Protein AF-A0A2Z5ZH27-F1 (afdb_monomer_lite)

Foldseek 3Di:
DVVVVVVVVVCVVVPNDLVVLLVVFAQDQDPDWAADPPDPLERTGSDPRNVVSSVCCCVPVVDRDDYHDPDDCPDPDPPPPPDPDPDDPDDDPDDDPDDDDDDDD

Organism: NCBI:txid146474

Structure (mmCIF, N/CA/C/O backbone):
data_AF-A0A2Z5ZH27-F1
#
_entry.id   AF-A0A2Z5ZH27-F1
#
loop_
_atom_site.group_PDB
_atom_site.id
_atom_site.type_symbol
_atom_site.label_atom_id
_atom_site.label_alt_id
_atom_site.label_comp_id
_atom_site.label_asym_id
_atom_site.label_entity_id
_atom_site.label_seq_id
_atom_site.pdbx_PDB_ins_code
_atom_site.Cartn_x
_atom_site.Cartn_y
_atom_site.Cartn_z
_atom_site.occupancy
_atom_site.B_iso_or_equiv
_atom_site.auth_seq_id
_atom_site.auth_comp_id
_atom_site.auth_asym_id
_atom_site.auth_atom_id
_atom_site.pdbx_PDB_model_num
ATOM 1 N N . MET A 1 1 ? 10.987 10.176 0.491 1.00 82.12 1 MET A N 1
ATOM 2 C CA . MET A 1 1 ? 10.112 9.014 0.806 1.00 82.12 1 MET A CA 1
ATOM 3 C C . MET A 1 1 ? 9.665 9.047 2.274 1.00 82.12 1 MET A C 1
ATOM 5 O O . MET A 1 1 ? 8.649 8.458 2.621 1.00 82.12 1 MET A O 1
ATOM 9 N N . GLU A 1 2 ? 10.383 9.787 3.121 1.00 90.00 2 GLU A N 1
ATOM 10 C CA . GLU A 1 2 ? 10.185 9.899 4.568 1.00 90.00 2 GLU A CA 1
ATOM 11 C C . GLU A 1 2 ? 8.786 10.388 4.965 1.00 90.00 2 GLU A C 1
ATOM 13 O O . GLU A 1 2 ? 8.152 9.778 5.819 1.00 90.00 2 GLU A O 1
ATOM 18 N N . SER A 1 3 ? 8.258 11.416 4.294 1.00 93.19 3 SER A N 1
ATOM 19 C CA . SER A 1 3 ? 6.927 11.968 4.594 1.00 93.19 3 SER A CA 1
ATOM 20 C C . SER A 1 3 ? 5.789 10.967 4.381 1.00 93.19 3 SER A C 1
ATOM 22 O O . SER A 1 3 ? 4.792 10.997 5.098 1.00 93.19 3 SER A O 1
ATOM 24 N N . PHE A 1 4 ? 5.932 10.053 3.417 1.00 92.50 4 PHE A N 1
ATOM 25 C CA . PHE A 1 4 ? 4.952 8.993 3.199 1.00 92.50 4 PHE A CA 1
ATOM 26 C C . PHE A 1 4 ? 4.992 7.967 4.335 1.00 92.50 4 PHE A C 1
ATOM 28 O O . PHE A 1 4 ? 3.949 7.596 4.868 1.00 92.50 4 PHE A O 1
ATOM 35 N N . GLY A 1 5 ? 6.195 7.554 4.746 1.00 93.19 5 GLY A N 1
ATOM 36 C CA . GLY A 1 5 ? 6.368 6.665 5.895 1.00 93.19 5 GLY A CA 1
ATOM 37 C C . GLY A 1 5 ? 5.783 7.261 7.178 1.00 93.19 5 GLY A C 1
ATOM 38 O O . GLY A 1 5 ? 5.118 6.554 7.936 1.00 93.19 5 GLY A O 1
ATOM 39 N N . GLU A 1 6 ? 5.953 8.568 7.389 1.00 96.50 6 GLU A N 1
ATOM 40 C CA . GLU A 1 6 ? 5.347 9.286 8.513 1.00 96.50 6 GLU A CA 1
ATOM 41 C C . GLU A 1 6 ? 3.812 9.294 8.431 1.00 96.50 6 GLU A C 1
ATOM 43 O O . GLU A 1 6 ? 3.148 8.949 9.407 1.00 96.50 6 GLU A O 1
ATOM 48 N N . ALA A 1 7 ? 3.232 9.580 7.260 1.00 95.50 7 ALA A N 1
ATOM 49 C CA . ALA A 1 7 ? 1.780 9.561 7.064 1.00 95.50 7 ALA A CA 1
ATOM 50 C C . ALA A 1 7 ? 1.160 8.173 7.314 1.00 95.50 7 ALA A C 1
ATOM 52 O O . ALA A 1 7 ? 0.124 8.073 7.975 1.00 95.50 7 ALA A O 1
ATOM 53 N N . VAL A 1 8 ? 1.802 7.100 6.834 1.00 95.06 8 VAL A N 1
ATOM 54 C CA . VAL A 1 8 ? 1.372 5.714 7.104 1.00 95.06 8 VAL A CA 1
ATOM 55 C C . VAL A 1 8 ? 1.499 5.394 8.591 1.00 95.06 8 VAL A C 1
ATOM 57 O O . VAL A 1 8 ? 0.577 4.830 9.177 1.00 95.06 8 VAL A O 1
ATOM 60 N N . SER A 1 9 ? 2.603 5.801 9.223 1.00 95.81 9 SER A N 1
ATOM 61 C CA . SER A 1 9 ? 2.828 5.586 10.657 1.00 95.81 9 SER A CA 1
ATOM 62 C C . SER A 1 9 ? 1.745 6.252 11.501 1.00 95.81 9 SER A C 1
ATOM 64 O O . SER A 1 9 ? 1.201 5.617 12.403 1.00 95.81 9 SER A O 1
ATOM 66 N N . ILE A 1 10 ? 1.396 7.502 11.184 1.00 97.69 10 ILE A N 1
ATOM 67 C CA . ILE A 1 10 ? 0.291 8.217 11.826 1.00 97.69 10 ILE A CA 1
ATOM 68 C C . ILE A 1 10 ? -1.017 7.459 11.578 1.00 97.69 10 ILE A C 1
ATOM 70 O O . ILE A 1 10 ? -1.699 7.102 12.532 1.00 97.69 10 ILE A O 1
ATOM 74 N N . GLY A 1 11 ? -1.361 7.142 10.329 1.00 96.44 11 GLY A N 1
ATOM 75 C CA . GLY A 1 11 ? -2.619 6.463 10.016 1.00 96.44 11 GLY A CA 1
ATOM 76 C C . GLY A 1 11 ? -2.825 5.160 10.792 1.00 96.44 11 GLY A C 1
ATOM 77 O O . GLY A 1 11 ? -3.871 4.975 11.416 1.00 96.44 11 GLY A O 1
ATOM 78 N N . LEU A 1 12 ? -1.804 4.301 10.838 1.00 96.25 12 LEU A N 1
ATOM 79 C CA . LEU A 1 12 ? -1.857 3.045 11.591 1.00 96.25 12 LEU A CA 1
ATOM 80 C C . LEU A 1 12 ? -2.001 3.279 13.105 1.00 96.25 12 LEU A C 1
ATOM 82 O O . LEU A 1 12 ? -2.774 2.580 13.758 1.00 96.25 12 LEU A O 1
ATOM 86 N N . GLN A 1 13 ? -1.320 4.284 13.670 1.00 97.06 13 GLN A N 1
ATOM 87 C CA . GLN A 1 13 ? -1.437 4.633 15.095 1.00 97.06 13 GLN A CA 1
ATOM 88 C C . GLN A 1 13 ? -2.838 5.133 15.478 1.00 97.06 13 GLN A C 1
ATOM 90 O O . GLN A 1 13 ? -3.276 4.908 16.605 1.00 97.06 13 GLN A O 1
ATOM 95 N N . TYR A 1 14 ? -3.551 5.780 14.551 1.00 96.94 14 TYR A N 1
ATOM 96 C CA . TYR A 1 14 ? -4.913 6.290 14.763 1.00 96.94 14 TYR A CA 1
ATOM 97 C C . TYR A 1 14 ? -6.018 5.320 14.305 1.00 96.94 14 TYR A C 1
ATOM 99 O O . TYR A 1 14 ? -7.194 5.687 14.293 1.00 96.94 14 TYR A O 1
ATOM 107 N N . GLY A 1 15 ? -5.668 4.071 13.981 1.00 94.75 15 GLY A N 1
ATOM 108 C CA . GLY A 1 15 ? -6.630 2.995 13.733 1.00 94.75 15 GLY A CA 1
ATOM 109 C C . GLY A 1 15 ? -7.050 2.810 12.276 1.00 94.75 15 GLY A C 1
ATOM 110 O O . GLY A 1 15 ? -8.022 2.101 12.019 1.00 94.75 15 GLY A O 1
ATOM 111 N N . ALA A 1 16 ? -6.343 3.410 11.315 1.00 97.31 16 ALA A N 1
ATOM 112 C CA . ALA A 1 16 ? -6.556 3.077 9.913 1.00 97.31 16 ALA A CA 1
ATOM 113 C C . ALA A 1 16 ? -6.125 1.615 9.649 1.00 97.31 16 ALA A C 1
ATOM 115 O O . ALA A 1 16 ? -5.043 1.205 10.081 1.00 97.31 16 ALA A O 1
ATOM 116 N N . PRO A 1 17 ? -6.951 0.806 8.965 1.00 96.94 17 PRO A N 1
ATOM 117 C CA . PRO A 1 17 ? -6.669 -0.610 8.761 1.00 96.94 17 PRO A CA 1
ATOM 118 C C . PRO A 1 17 ? -5.534 -0.820 7.752 1.00 96.94 17 PRO A C 1
ATOM 120 O O . PRO A 1 17 ? -5.559 -0.274 6.650 1.00 96.94 17 PRO A O 1
ATOM 123 N N . LEU A 1 18 ? -4.562 -1.671 8.101 1.00 96.81 18 LEU A N 1
ATOM 124 C CA . LEU A 1 18 ? -3.437 -2.011 7.220 1.00 96.81 18 LEU A CA 1
ATOM 125 C C . LEU A 1 18 ? -3.896 -2.619 5.885 1.00 96.81 18 LEU A C 1
ATOM 127 O O . LEU A 1 18 ? -3.304 -2.325 4.852 1.00 96.81 18 LEU A O 1
ATOM 131 N N . GLU A 1 19 ? -4.955 -3.432 5.890 1.00 96.94 19 GLU A N 1
ATOM 132 C CA . GLU A 1 19 ? -5.486 -4.056 4.671 1.00 96.94 19 GLU A CA 1
ATOM 133 C C . GLU A 1 19 ? -5.894 -3.020 3.613 1.00 96.94 19 GLU A C 1
ATOM 135 O O . GLU A 1 19 ? -5.640 -3.227 2.428 1.00 96.94 19 GLU A O 1
ATOM 140 N N . GLU A 1 20 ? -6.429 -1.871 4.033 1.00 96.94 20 GLU A N 1
ATOM 141 C CA . GLU A 1 20 ? -6.820 -0.799 3.114 1.00 96.94 20 GLU A CA 1
ATOM 142 C C . GLU A 1 20 ? -5.597 -0.123 2.484 1.00 96.94 20 GLU A C 1
ATOM 144 O O . GLU A 1 20 ? -5.594 0.174 1.288 1.00 96.94 20 GLU A O 1
ATOM 149 N N . TYR A 1 21 ? -4.522 0.060 3.260 1.00 96.44 21 TYR A N 1
ATOM 150 C CA . TYR A 1 21 ? -3.248 0.543 2.728 1.00 96.44 21 TYR A CA 1
ATOM 151 C C . TYR A 1 21 ? -2.666 -0.434 1.707 1.00 96.44 21 TYR A C 1
ATOM 153 O O . TYR A 1 21 ? -2.286 -0.023 0.614 1.00 96.44 21 TYR A O 1
ATOM 161 N N . VAL A 1 22 ? -2.623 -1.728 2.035 1.00 96.56 22 VAL A N 1
ATOM 162 C CA . VAL A 1 22 ? -2.122 -2.755 1.112 1.00 96.56 22 VAL A CA 1
ATOM 163 C C . VAL A 1 22 ? -2.945 -2.752 -0.174 1.00 96.56 22 VAL A C 1
ATOM 165 O O . VAL A 1 22 ? -2.373 -2.701 -1.256 1.00 96.56 22 VAL A O 1
ATOM 168 N N . ASN A 1 23 ? -4.274 -2.737 -0.069 1.00 95.38 23 ASN A N 1
ATOM 169 C CA . ASN A 1 23 ? -5.165 -2.723 -1.226 1.00 95.38 23 ASN A CA 1
ATOM 170 C C . ASN A 1 23 ? -5.003 -1.460 -2.091 1.00 95.38 23 ASN A C 1
ATOM 172 O O . ASN A 1 23 ? -5.101 -1.531 -3.312 1.00 95.38 23 ASN A O 1
ATOM 176 N N . SER A 1 24 ? -4.733 -0.313 -1.467 1.00 94.56 24 SER A N 1
ATOM 177 C CA . SER A 1 24 ? -4.609 0.970 -2.168 1.00 94.56 24 SER A CA 1
ATOM 178 C C . SER A 1 24 ? -3.237 1.195 -2.806 1.00 94.56 24 SER A C 1
ATOM 180 O O . SER A 1 24 ? -3.144 1.873 -3.828 1.00 94.56 24 SER A O 1
ATOM 182 N N . PHE A 1 25 ? -2.166 0.687 -2.188 1.00 93.75 25 PHE A N 1
ATOM 183 C CA . PHE A 1 25 ? -0.793 1.073 -2.530 1.00 93.75 25 PHE A CA 1
ATOM 184 C C . PHE A 1 25 ? 0.083 -0.071 -3.051 1.00 93.75 25 PHE A C 1
ATOM 186 O O . PHE A 1 25 ? 1.126 0.211 -3.653 1.00 93.75 25 PHE A O 1
ATOM 193 N N . ALA A 1 26 ? -0.310 -1.337 -2.872 1.00 92.94 26 ALA A N 1
ATOM 194 C CA . ALA A 1 26 ? 0.360 -2.438 -3.559 1.00 92.94 26 ALA A CA 1
ATOM 195 C C . ALA A 1 26 ? 0.249 -2.252 -5.081 1.00 92.94 26 ALA A C 1
ATOM 197 O O . ALA A 1 26 ? -0.750 -1.748 -5.595 1.00 92.94 26 ALA A O 1
ATOM 198 N N . TYR A 1 27 ? 1.300 -2.637 -5.799 1.00 92.25 27 TYR A N 1
ATOM 199 C CA . TYR A 1 27 ? 1.456 -2.494 -7.250 1.00 92.25 27 TYR A CA 1
ATOM 200 C C . TYR A 1 27 ? 1.433 -1.050 -7.767 1.00 92.25 27 TYR A C 1
ATOM 202 O O . TYR A 1 27 ? 1.336 -0.807 -8.973 1.00 92.25 27 TYR A O 1
ATOM 210 N N . SER A 1 28 ? 1.548 -0.064 -6.873 1.00 90.81 28 SER A N 1
ATOM 211 C CA . SER A 1 28 ? 1.710 1.325 -7.284 1.00 90.81 28 SER A CA 1
ATOM 212 C C . SER A 1 28 ? 3.054 1.521 -7.996 1.00 90.81 28 SER A C 1
ATOM 214 O O . SER A 1 28 ? 4.105 1.018 -7.582 1.00 90.81 28 SER A O 1
ATOM 216 N N . CYS A 1 29 ? 3.024 2.251 -9.108 1.00 86.50 29 CYS A N 1
ATOM 217 C CA . CYS A 1 29 ? 4.209 2.585 -9.895 1.00 86.50 29 CYS A CA 1
ATOM 218 C C . CYS A 1 29 ? 4.693 3.975 -9.478 1.00 86.50 29 CYS A C 1
ATOM 220 O O . CYS A 1 29 ? 4.278 4.986 -10.042 1.00 86.50 29 CYS A O 1
ATOM 222 N N . PHE A 1 30 ? 5.511 4.028 -8.427 1.00 79.38 30 PHE A N 1
ATOM 223 C CA . PHE A 1 30 ? 6.038 5.273 -7.872 1.00 79.38 30 PHE A CA 1
ATOM 224 C C . PHE A 1 30 ? 7.573 5.245 -7.818 1.00 79.38 30 PHE A C 1
ATOM 226 O O . PHE A 1 30 ? 8.165 4.669 -6.908 1.00 79.38 30 PHE A O 1
ATOM 233 N N . GLY A 1 31 ? 8.233 5.893 -8.778 1.00 76.75 31 GLY A N 1
ATOM 234 C CA . GLY A 1 31 ? 9.697 5.912 -8.866 1.00 76.75 31 GLY A CA 1
ATOM 235 C C . GLY A 1 31 ? 10.278 4.678 -9.576 1.00 76.75 31 GLY A C 1
ATOM 236 O O . GLY A 1 31 ? 9.603 4.105 -10.428 1.00 76.75 31 GLY A O 1
ATOM 237 N N . PRO A 1 32 ? 11.537 4.296 -9.297 1.00 80.69 32 PRO A N 1
ATOM 238 C CA . PRO A 1 32 ? 12.199 3.200 -9.999 1.00 80.69 32 PRO A CA 1
ATOM 239 C C . PRO A 1 32 ? 11.598 1.838 -9.624 1.00 80.69 32 PRO A C 1
ATOM 241 O O . PRO A 1 32 ? 11.375 1.550 -8.446 1.00 80.69 32 PRO A O 1
ATOM 244 N N . ALA A 1 33 ? 11.382 1.006 -10.641 1.00 87.81 33 ALA A N 1
ATOM 245 C CA . ALA A 1 33 ? 10.986 -0.394 -10.522 1.00 87.81 33 ALA A CA 1
ATOM 246 C C . ALA A 1 33 ? 12.207 -1.310 -10.690 1.00 87.81 33 ALA A C 1
ATOM 248 O O . ALA A 1 33 ? 13.209 -0.911 -11.292 1.00 87.81 33 ALA A O 1
ATOM 249 N N . GLY A 1 34 ? 12.134 -2.542 -10.183 1.00 85.38 34 GLY A N 1
ATOM 250 C CA . GLY A 1 34 ? 13.248 -3.472 -10.331 1.00 85.38 34 GLY A CA 1
ATOM 251 C C . GLY A 1 34 ? 13.075 -4.821 -9.648 1.00 85.38 34 GLY A C 1
ATOM 252 O O . GLY A 1 34 ? 12.127 -5.073 -8.901 1.00 85.38 34 GLY A O 1
ATOM 253 N N . THR A 1 35 ? 14.040 -5.690 -9.935 1.00 88.81 35 THR A N 1
ATOM 254 C CA . THR A 1 35 ? 14.193 -6.995 -9.294 1.00 88.81 35 THR A CA 1
ATOM 255 C C . THR A 1 35 ? 14.555 -6.813 -7.826 1.00 88.81 35 THR A C 1
ATOM 257 O O . THR A 1 35 ? 15.405 -5.992 -7.480 1.00 88.81 35 THR A O 1
ATOM 260 N N . VAL A 1 36 ? 13.918 -7.601 -6.970 1.00 87.81 36 VAL A N 1
ATOM 261 C CA . VAL A 1 36 ? 14.220 -7.676 -5.544 1.00 87.81 36 VAL A CA 1
ATOM 262 C C . VAL A 1 36 ? 15.127 -8.882 -5.324 1.00 87.81 36 VAL A C 1
ATOM 264 O O . VAL A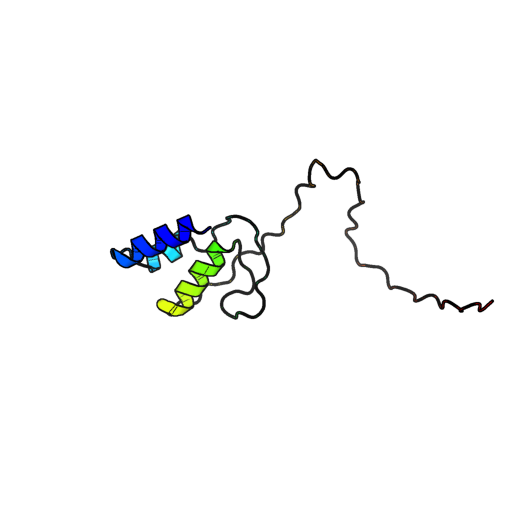 1 36 ? 14.819 -9.994 -5.751 1.00 87.81 36 VAL A O 1
ATOM 267 N N . GLU A 1 37 ? 16.267 -8.666 -4.673 1.00 88.94 37 GLU A N 1
ATOM 268 C CA . GLU A 1 37 ? 17.233 -9.724 -4.377 1.00 88.94 37 GLU A CA 1
ATOM 269 C C . GLU A 1 37 ? 17.207 -10.087 -2.890 1.00 88.94 37 GLU A C 1
ATOM 271 O O . GLU A 1 37 ? 17.232 -9.215 -2.024 1.00 88.94 37 GLU A O 1
ATOM 276 N N . GLY A 1 38 ? 17.216 -11.388 -2.589 1.00 86.69 38 GLY A N 1
ATOM 277 C CA . GLY A 1 38 ? 17.402 -11.893 -1.225 1.00 86.69 38 GLY A CA 1
ATOM 278 C C . GLY A 1 38 ? 16.156 -11.917 -0.334 1.00 86.69 38 GLY A C 1
ATOM 279 O O . GLY A 1 38 ? 16.272 -12.361 0.806 1.00 86.69 38 GLY A O 1
ATOM 280 N N . ASP A 1 39 ? 14.985 -11.517 -0.837 1.00 88.88 39 ASP A N 1
ATOM 281 C CA . ASP A 1 39 ? 13.715 -11.576 -0.10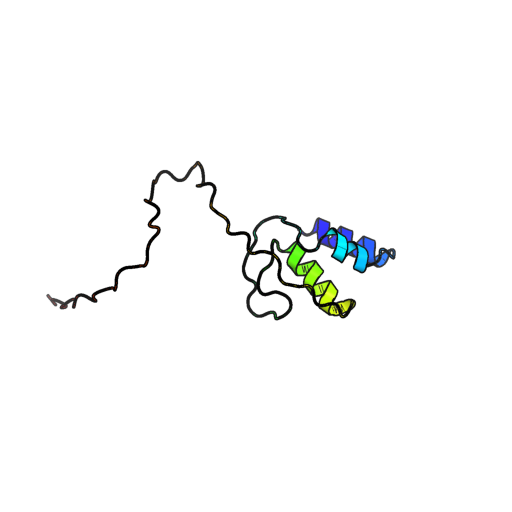3 1.00 88.88 39 ASP A CA 1
ATOM 282 C C . ASP A 1 39 ? 12.678 -12.455 -0.844 1.00 88.88 39 ASP A C 1
ATOM 284 O O . ASP A 1 39 ? 12.452 -12.252 -2.038 1.00 88.88 39 ASP A O 1
ATOM 288 N N . PRO A 1 40 ? 12.050 -13.455 -0.188 1.00 86.56 40 PRO A N 1
ATOM 289 C CA . PRO A 1 40 ? 11.037 -14.311 -0.810 1.00 86.56 40 PRO A CA 1
ATOM 290 C C . PRO A 1 40 ? 9.647 -13.662 -0.942 1.00 86.56 40 PRO A C 1
ATOM 292 O O . PRO A 1 40 ? 8.743 -14.295 -1.498 1.00 86.56 40 PRO A O 1
ATOM 295 N N . VAL A 1 41 ? 9.425 -12.461 -0.401 1.00 90.00 41 VAL A N 1
ATOM 296 C CA . VAL A 1 41 ? 8.146 -11.732 -0.488 1.00 90.00 41 VAL A CA 1
ATOM 297 C C . VAL A 1 41 ? 7.811 -11.373 -1.933 1.00 90.00 41 VAL A C 1
ATOM 299 O O . VAL A 1 41 ? 6.660 -11.497 -2.363 1.00 90.00 41 VAL A O 1
ATOM 302 N N . ALA A 1 42 ? 8.811 -10.918 -2.685 1.00 88.06 42 ALA A N 1
ATOM 303 C CA . ALA A 1 42 ? 8.654 -10.466 -4.055 1.00 88.06 42 ALA A CA 1
ATOM 304 C C . ALA A 1 42 ? 9.927 -10.736 -4.850 1.00 88.06 42 ALA A C 1
ATOM 306 O O . ALA A 1 42 ? 11.013 -10.436 -4.370 1.00 88.06 42 ALA A O 1
ATOM 307 N N . THR A 1 43 ? 9.793 -11.220 -6.082 1.00 88.44 43 THR A N 1
ATOM 308 C CA . THR A 1 43 ? 10.925 -11.312 -7.023 1.00 88.44 43 THR A CA 1
ATOM 309 C C . THR A 1 43 ? 11.123 -9.990 -7.766 1.00 88.44 43 THR A C 1
ATOM 311 O O . THR A 1 43 ? 12.229 -9.632 -8.163 1.00 88.44 43 THR A O 1
ATOM 314 N N . TYR A 1 44 ? 10.038 -9.242 -7.962 1.00 89.81 44 TYR A N 1
ATOM 315 C CA . TYR A 1 44 ? 10.033 -7.958 -8.653 1.00 89.81 44 TYR A CA 1
ATOM 316 C C . TYR A 1 44 ? 9.007 -7.025 -8.017 1.00 89.81 44 TYR A C 1
ATOM 318 O O . TYR A 1 44 ? 7.917 -7.461 -7.623 1.00 89.81 44 TYR A O 1
ATOM 326 N N . ALA A 1 45 ? 9.355 -5.744 -7.935 1.00 90.56 45 ALA A N 1
ATOM 327 C CA . ALA A 1 45 ? 8.480 -4.698 -7.429 1.00 90.56 45 ALA A CA 1
ATOM 328 C C . ALA A 1 45 ? 8.391 -3.537 -8.422 1.00 90.56 45 ALA A C 1
ATOM 330 O O . ALA A 1 45 ? 9.393 -3.103 -9.001 1.00 90.56 45 ALA A O 1
ATOM 331 N N . THR A 1 46 ? 7.182 -3.003 -8.588 1.00 90.25 46 THR A N 1
ATOM 332 C CA . THR A 1 46 ? 6.923 -1.852 -9.472 1.00 90.25 46 THR A CA 1
ATOM 333 C C . THR A 1 46 ? 7.359 -0.528 -8.845 1.00 90.25 46 THR A C 1
ATOM 335 O O . THR A 1 46 ? 7.386 0.503 -9.511 1.00 90.25 46 THR A O 1
ATOM 338 N N . SER A 1 47 ? 7.671 -0.540 -7.548 1.00 91.19 47 SER A N 1
ATOM 339 C CA . SER A 1 47 ? 8.295 0.551 -6.806 1.00 91.19 47 SER A CA 1
ATOM 340 C C . SER A 1 47 ? 8.767 0.091 -5.426 1.00 91.19 47 SER A C 1
ATOM 342 O O . SER A 1 47 ? 8.368 -0.964 -4.931 1.00 91.19 47 SER A O 1
ATOM 344 N N . MET A 1 48 ? 9.549 0.933 -4.741 1.00 90.12 48 MET A N 1
ATOM 345 C CA . MET A 1 48 ? 9.869 0.729 -3.320 1.00 90.12 48 MET A CA 1
ATOM 346 C C . MET A 1 48 ? 8.607 0.709 -2.432 1.00 90.12 48 MET A C 1
ATOM 348 O O . MET A 1 48 ? 8.570 0.003 -1.427 1.00 90.12 48 MET A O 1
ATOM 352 N N . LEU A 1 49 ? 7.566 1.475 -2.787 1.00 91.81 49 LEU A N 1
ATOM 353 C CA . LEU A 1 49 ? 6.306 1.500 -2.036 1.00 91.81 49 LEU A CA 1
ATOM 354 C C . LEU A 1 49 ? 5.504 0.214 -2.218 1.00 91.81 49 LEU A C 1
ATOM 356 O O . LEU A 1 49 ? 5.033 -0.341 -1.228 1.00 91.81 49 LEU A O 1
ATOM 360 N N . ASP A 1 50 ? 5.399 -0.272 -3.456 1.00 93.19 50 ASP A N 1
ATOM 361 C CA . ASP A 1 50 ? 4.802 -1.573 -3.762 1.00 93.19 50 ASP A CA 1
ATOM 362 C C . ASP A 1 50 ? 5.452 -2.674 -2.915 1.00 93.19 50 ASP A C 1
ATOM 364 O O . ASP A 1 50 ? 4.769 -3.377 -2.166 1.00 93.19 50 ASP A O 1
ATOM 368 N N . TYR A 1 51 ? 6.786 -2.743 -2.947 1.00 93.69 51 TYR A N 1
ATOM 369 C CA . TYR A 1 51 ? 7.537 -3.701 -2.144 1.00 93.69 51 TYR A CA 1
ATOM 370 C C . TYR A 1 51 ? 7.208 -3.595 -0.649 1.00 93.69 51 TYR A C 1
ATOM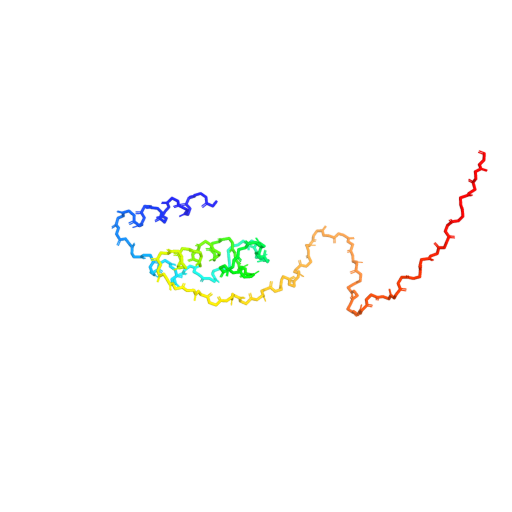 372 O O . TYR A 1 51 ? 6.886 -4.600 -0.014 1.00 93.69 51 TYR A O 1
ATOM 380 N N . ALA A 1 52 ? 7.235 -2.381 -0.090 1.00 94.12 52 ALA A N 1
ATOM 381 C CA . ALA A 1 52 ? 6.975 -2.165 1.329 1.00 94.12 52 ALA A CA 1
ATOM 382 C C . ALA A 1 52 ? 5.582 -2.664 1.746 1.00 94.12 52 ALA A C 1
ATOM 384 O O . ALA A 1 52 ? 5.462 -3.372 2.745 1.00 94.12 52 ALA A O 1
ATOM 385 N N . PHE A 1 53 ? 4.527 -2.359 0.985 1.00 95.56 53 PHE A N 1
ATOM 386 C CA . PHE A 1 53 ? 3.175 -2.814 1.330 1.00 95.56 53 PHE A CA 1
ATOM 387 C C . PHE A 1 53 ? 2.967 -4.312 1.117 1.00 95.56 53 PHE A C 1
ATOM 389 O O . PHE A 1 53 ? 2.258 -4.940 1.905 1.00 95.56 53 PHE A O 1
ATOM 396 N N . ARG A 1 54 ? 3.616 -4.914 0.115 1.00 94.69 54 ARG A N 1
ATOM 397 C CA . ARG A 1 54 ? 3.605 -6.373 -0.064 1.00 94.69 54 ARG A CA 1
ATOM 398 C C . ARG A 1 54 ? 4.308 -7.087 1.091 1.00 94.69 54 ARG A C 1
ATOM 400 O O . ARG A 1 54 ? 3.761 -8.056 1.613 1.00 94.69 54 ARG A O 1
ATOM 407 N N . ALA A 1 55 ? 5.440 -6.560 1.557 1.00 94.88 55 ALA A N 1
ATOM 408 C CA . ALA A 1 55 ? 6.140 -7.076 2.733 1.00 94.88 55 ALA A CA 1
ATOM 409 C C . ALA A 1 55 ? 5.308 -6.925 4.013 1.00 94.88 55 ALA A C 1
ATOM 411 O O . ALA A 1 55 ? 5.202 -7.870 4.791 1.00 94.88 55 ALA A O 1
ATOM 412 N N . LEU A 1 56 ? 4.650 -5.776 4.212 1.00 96.12 56 LEU A N 1
ATOM 413 C CA . LEU A 1 56 ? 3.740 -5.578 5.345 1.00 96.12 56 LEU A CA 1
ATOM 414 C C . LEU A 1 56 ? 2.540 -6.536 5.301 1.00 96.12 56 LEU A C 1
ATOM 416 O O . LEU A 1 56 ? 2.118 -7.030 6.345 1.00 96.12 56 LEU A O 1
ATOM 420 N N . SER A 1 57 ? 2.008 -6.831 4.113 1.00 96.81 57 SER A N 1
ATOM 421 C CA . SER A 1 57 ? 0.926 -7.804 3.944 1.00 96.81 57 SER A CA 1
ATOM 422 C C . SER A 1 57 ? 1.348 -9.219 4.339 1.00 96.81 57 SER A C 1
ATOM 424 O O . SER A 1 57 ? 0.623 -9.891 5.072 1.00 96.81 57 SER A O 1
ATOM 426 N N . GLU A 1 58 ? 2.524 -9.674 3.899 1.00 95.81 58 GLU A N 1
ATOM 427 C CA . GLU A 1 58 ? 3.032 -10.998 4.277 1.00 95.81 58 GLU A CA 1
ATOM 428 C C . GLU A 1 58 ? 3.358 -11.057 5.777 1.00 95.81 58 GLU A C 1
ATOM 430 O O . GLU A 1 58 ? 2.976 -12.013 6.446 1.00 95.81 58 GLU A O 1
ATOM 435 N N . ALA A 1 59 ? 3.973 -10.008 6.333 1.00 95.56 59 ALA A N 1
ATOM 436 C CA . ALA A 1 59 ? 4.415 -9.987 7.726 1.00 95.56 59 ALA A CA 1
ATOM 437 C C . ALA A 1 59 ? 3.282 -9.848 8.760 1.00 95.56 59 ALA A C 1
ATOM 439 O O . ALA A 1 59 ? 3.392 -10.404 9.852 1.00 95.56 59 ALA A O 1
ATOM 440 N N . TYR A 1 60 ? 2.222 -9.089 8.456 1.00 96.00 60 TYR A N 1
ATOM 441 C CA . TYR A 1 60 ? 1.193 -8.730 9.446 1.00 96.00 60 TYR A CA 1
ATOM 442 C C . TYR A 1 60 ? -0.214 -9.222 9.108 1.00 96.00 60 TYR A C 1
ATOM 444 O O . TYR A 1 60 ? -1.043 -9.311 10.013 1.00 96.00 60 TYR A O 1
ATOM 452 N N . LEU A 1 61 ? -0.502 -9.529 7.840 1.00 96.44 61 LEU A N 1
ATOM 453 C CA . LEU A 1 61 ? -1.813 -10.032 7.407 1.00 96.44 61 LEU A CA 1
ATOM 454 C C . LEU A 1 61 ? -1.782 -11.519 7.027 1.00 96.44 61 LEU A C 1
ATOM 456 O O . LEU A 1 61 ? -2.817 -12.048 6.629 1.00 96.44 61 LEU A O 1
ATOM 460 N N . ASP A 1 62 ? -0.618 -12.178 7.115 1.00 96.00 62 ASP A N 1
ATOM 461 C CA . ASP A 1 62 ? -0.392 -13.564 6.662 1.00 96.00 62 ASP A CA 1
ATOM 462 C C . ASP A 1 62 ? -0.837 -13.778 5.197 1.00 96.00 62 ASP A C 1
ATOM 464 O O . ASP A 1 62 ? -1.255 -14.855 4.773 1.00 96.00 62 ASP A O 1
ATOM 468 N N . LYS A 1 63 ? -0.790 -12.706 4.394 1.00 95.00 63 LYS A N 1
ATOM 469 C CA . LYS A 1 63 ? -1.306 -12.683 3.024 1.00 95.00 63 LYS A CA 1
ATOM 470 C C . LYS A 1 63 ? -0.170 -12.403 2.058 1.00 95.00 63 LYS A C 1
ATOM 472 O O . LYS A 1 63 ? 0.218 -11.250 1.856 1.00 95.00 63 LYS A O 1
ATOM 477 N N . LYS A 1 64 ? 0.317 -13.467 1.422 1.00 93.94 64 LYS A N 1
ATOM 478 C CA . LYS A 1 64 ? 1.307 -13.382 0.347 1.00 93.94 64 LYS A CA 1
ATOM 479 C C . LYS A 1 64 ? 0.651 -12.888 -0.940 1.00 93.94 64 LYS A C 1
ATOM 481 O O . LYS A 1 64 ? -0.258 -13.528 -1.472 1.00 93.94 64 LYS A O 1
ATOM 486 N N . LEU A 1 65 ? 1.111 -11.741 -1.429 1.00 93.06 65 LEU A N 1
ATOM 487 C CA . LEU A 1 65 ? 0.643 -11.155 -2.682 1.00 93.06 65 LEU A CA 1
ATOM 488 C C . LEU A 1 65 ? 1.439 -11.721 -3.870 1.00 93.06 65 LEU A C 1
ATOM 490 O O . LEU A 1 65 ? 2.648 -11.921 -3.740 1.00 93.06 65 LEU A O 1
ATOM 494 N N . PRO A 1 66 ? 0.794 -11.966 -5.027 1.00 91.69 66 PRO A N 1
ATOM 495 C CA . PRO A 1 66 ? 1.493 -12.410 -6.228 1.00 91.69 66 PRO A CA 1
ATOM 496 C C . PRO A 1 66 ? 2.495 -11.358 -6.711 1.00 91.69 66 PRO A C 1
ATOM 498 O O . PRO A 1 66 ? 2.347 -10.165 -6.428 1.00 91.69 66 PRO A O 1
ATOM 501 N N . ASP A 1 67 ? 3.502 -11.801 -7.460 1.00 86.69 67 ASP A N 1
ATOM 502 C CA . ASP A 1 67 ? 4.468 -10.890 -8.066 1.00 86.69 67 ASP A CA 1
ATOM 503 C C . ASP A 1 67 ? 3.803 -9.914 -9.040 1.00 86.69 67 ASP A C 1
ATOM 505 O O . ASP A 1 67 ? 2.890 -10.268 -9.792 1.00 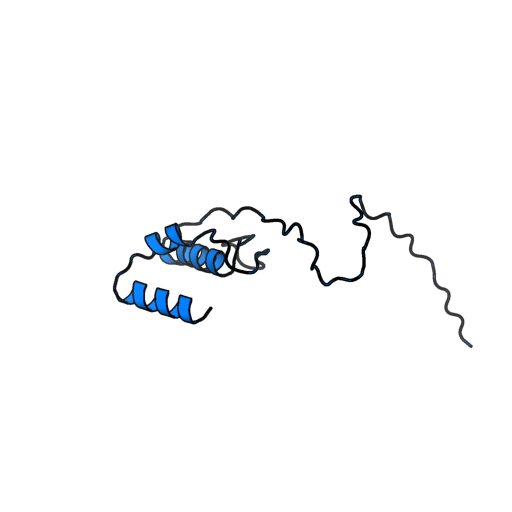86.69 67 ASP A O 1
ATOM 509 N N . GLY A 1 68 ? 4.252 -8.658 -8.972 1.00 77.69 68 GLY A N 1
ATOM 510 C CA . GLY A 1 68 ? 3.797 -7.596 -9.858 1.00 77.69 68 GLY A CA 1
ATOM 511 C C . GLY A 1 68 ? 4.286 -7.819 -11.292 1.00 77.69 68 GLY A C 1
ATOM 512 O O . GLY A 1 68 ? 5.286 -8.509 -11.505 1.00 77.69 68 GLY A O 1
ATOM 513 N N . PRO A 1 69 ? 3.604 -7.239 -12.292 1.00 77.12 69 PRO A N 1
ATOM 514 C CA . PRO A 1 69 ? 4.047 -7.333 -13.674 1.00 77.12 69 PRO A CA 1
ATOM 515 C C . PRO A 1 69 ? 5.444 -6.726 -13.818 1.00 77.12 69 PRO A C 1
ATOM 517 O O . PRO A 1 69 ? 5.706 -5.631 -13.316 1.00 77.12 69 PRO A O 1
ATOM 520 N N . HIS A 1 70 ? 6.323 -7.418 -14.543 1.00 73.19 70 HIS A N 1
ATOM 521 C CA . HIS A 1 70 ? 7.587 -6.839 -14.975 1.00 73.19 70 HIS A CA 1
ATOM 522 C C . HIS A 1 70 ? 7.275 -5.667 -15.906 1.00 73.19 70 HIS A C 1
ATOM 524 O O . HIS A 1 70 ? 6.823 -5.858 -17.036 1.00 73.19 70 HIS A O 1
ATOM 530 N N . GLN A 1 71 ? 7.462 -4.446 -15.410 1.00 65.69 71 GLN A N 1
ATOM 531 C CA . GLN A 1 71 ? 7.524 -3.284 -16.277 1.00 65.69 71 GLN A CA 1
ATOM 532 C C . GLN A 1 71 ? 8.939 -3.236 -16.820 1.00 65.69 71 GLN A C 1
ATOM 534 O O . GLN A 1 71 ? 9.864 -2.739 -16.175 1.00 65.69 71 GLN A O 1
ATOM 539 N N . ASP A 1 72 ? 9.107 -3.785 -18.016 1.00 58.75 72 ASP A N 1
ATOM 540 C CA . ASP A 1 72 ? 10.264 -3.451 -18.820 1.00 58.75 72 ASP A CA 1
ATOM 541 C C . ASP A 1 72 ? 10.224 -1.930 -18.990 1.00 58.75 72 ASP A C 1
ATOM 543 O O . ASP A 1 72 ? 9.328 -1.398 -19.651 1.00 58.75 72 ASP A O 1
ATOM 547 N N . MET A 1 73 ? 11.160 -1.212 -18.359 1.00 54.56 73 MET A N 1
ATOM 548 C CA . MET A 1 73 ? 11.505 0.135 -18.804 1.00 54.56 73 MET A CA 1
ATOM 549 C C . MET A 1 73 ? 12.013 -0.023 -20.237 1.00 54.56 73 MET A C 1
ATOM 551 O O . MET A 1 73 ? 13.210 -0.152 -20.486 1.00 54.56 73 MET A O 1
ATOM 555 N N . GLN A 1 74 ? 11.095 -0.061 -21.199 1.00 50.03 74 GLN A N 1
ATOM 556 C CA . GLN A 1 74 ? 11.410 0.301 -22.564 1.00 50.03 74 GLN A CA 1
ATOM 557 C C . GLN A 1 74 ? 11.759 1.777 -22.477 1.00 50.03 74 GLN A C 1
ATOM 559 O O . GLN A 1 74 ? 10.885 2.623 -22.298 1.00 50.03 74 GLN A O 1
ATOM 564 N N . GLY A 1 75 ? 13.066 2.032 -22.428 1.00 52.28 75 GLY A N 1
ATOM 565 C CA . GLY A 1 75 ? 13.621 3.355 -22.257 1.00 52.28 75 GLY A CA 1
ATOM 566 C C . GLY A 1 75 ? 12.992 4.301 -23.261 1.00 52.28 75 GLY A C 1
ATOM 567 O O . GLY A 1 75 ? 13.184 4.148 -24.465 1.00 52.28 75 GLY A O 1
ATOM 568 N N . GLU A 1 76 ? 12.284 5.307 -22.758 1.00 50.34 76 GLU A N 1
ATOM 569 C CA . GLU A 1 76 ? 12.352 6.600 -23.418 1.00 50.34 76 GLU A CA 1
ATOM 570 C C . GLU A 1 76 ? 13.853 6.924 -23.454 1.00 50.34 76 GLU A C 1
ATOM 572 O O . GLU A 1 76 ? 14.470 7.004 -22.384 1.00 50.34 76 GLU A O 1
ATOM 577 N N . PRO A 1 77 ? 14.492 6.968 -24.637 1.00 53.03 77 PRO A N 1
ATOM 578 C CA . PRO A 1 77 ? 15.901 7.306 -24.706 1.00 53.03 77 PRO A CA 1
ATOM 579 C C . PRO A 1 77 ? 16.046 8.668 -24.039 1.00 53.03 77 PRO A C 1
ATOM 581 O O . PRO A 1 77 ? 15.317 9.596 -24.392 1.00 53.03 77 PRO A O 1
ATOM 584 N N . ASP A 1 78 ? 16.935 8.770 -23.047 1.00 59.69 78 ASP A N 1
ATOM 585 C CA . ASP A 1 78 ? 17.221 10.042 -22.390 1.00 59.69 78 ASP A CA 1
ATOM 586 C C . ASP A 1 78 ? 17.387 11.102 -23.489 1.00 59.69 78 ASP A C 1
ATOM 588 O O . ASP A 1 78 ? 18.300 10.974 -24.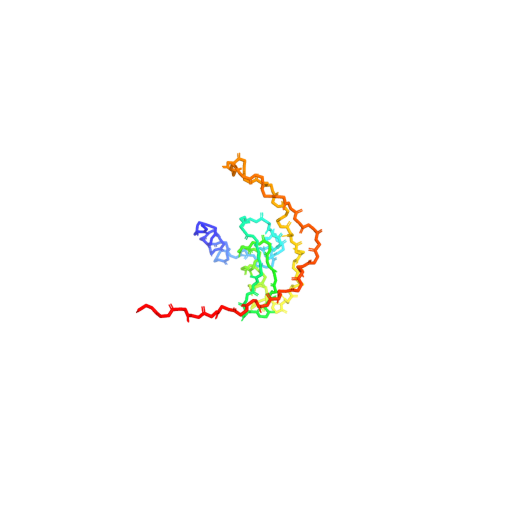311 1.00 59.69 78 ASP A O 1
ATOM 592 N N . PRO A 1 79 ? 16.542 12.151 -23.545 1.00 60.69 79 PRO A N 1
ATOM 593 C CA . PRO A 1 79 ? 16.546 13.107 -24.657 1.00 60.69 79 PRO A CA 1
ATOM 594 C C . PRO A 1 79 ? 17.857 13.909 -24.745 1.00 60.69 79 PRO A C 1
ATOM 596 O O . PRO A 1 79 ? 18.048 14.705 -25.661 1.00 60.69 79 PRO A O 1
ATOM 599 N N . LEU A 1 80 ? 18.759 13.710 -23.779 1.00 62.88 80 LEU A N 1
ATOM 600 C CA . LEU A 1 80 ? 20.085 14.301 -23.691 1.00 62.88 80 LEU A CA 1
ATOM 601 C C . LEU A 1 80 ? 21.229 13.320 -23.990 1.00 62.88 80 LEU A C 1
ATOM 603 O O . LEU A 1 80 ? 22.376 13.750 -23.896 1.00 62.88 80 LEU A O 1
ATOM 607 N N . LEU A 1 81 ? 20.975 12.051 -24.338 1.00 62.97 81 LEU A N 1
ATOM 608 C CA . LEU A 1 81 ? 22.022 11.119 -24.777 1.00 62.97 81 LEU A CA 1
ATOM 609 C C . LEU A 1 81 ? 22.434 11.441 -26.225 1.00 62.97 81 LEU A C 1
ATOM 611 O O . LEU A 1 81 ? 21.681 11.144 -27.149 1.00 62.97 81 LEU A O 1
ATOM 615 N N . PRO A 1 82 ? 23.632 12.002 -26.482 1.00 56.97 82 PRO A N 1
ATOM 616 C CA . PRO A 1 82 ? 24.025 12.432 -27.825 1.00 56.97 82 PRO A CA 1
ATOM 617 C C . PRO A 1 82 ? 24.587 11.300 -28.697 1.00 56.97 82 PRO A C 1
ATOM 619 O O . PRO A 1 82 ? 25.357 11.570 -29.615 1.00 56.97 82 PRO A O 1
ATOM 622 N N . LEU A 1 83 ? 24.287 10.034 -28.401 1.00 59.41 83 LEU A N 1
ATOM 623 C CA . LEU A 1 83 ? 24.846 8.901 -29.134 1.00 59.41 83 LEU A CA 1
ATOM 624 C C . LEU A 1 83 ? 23.756 7.871 -29.415 1.00 59.41 83 LEU A C 1
ATOM 626 O O . LEU A 1 83 ? 23.389 7.086 -28.543 1.00 59.41 83 LEU A O 1
ATOM 630 N N . ASP A 1 84 ? 23.295 7.873 -30.665 1.00 59.47 84 ASP A N 1
ATOM 631 C CA . ASP A 1 84 ? 22.602 6.756 -31.297 1.00 59.47 84 ASP A CA 1
ATOM 632 C C . ASP A 1 84 ? 23.496 5.509 -31.215 1.00 59.47 84 ASP A C 1
ATOM 634 O O . ASP A 1 84 ? 24.341 5.258 -32.079 1.00 59.47 84 ASP A O 1
ATOM 638 N N . PHE A 1 85 ? 23.345 4.715 -30.158 1.00 55.69 85 PHE A N 1
ATOM 639 C CA . PHE A 1 85 ? 23.825 3.342 -30.180 1.00 55.69 85 PHE A CA 1
ATOM 640 C C . PHE A 1 85 ? 22.764 2.511 -30.908 1.00 55.69 85 PHE A C 1
ATOM 642 O O . PHE A 1 85 ? 21.620 2.477 -30.451 1.00 55.69 85 PHE A O 1
ATOM 649 N N . PRO A 1 86 ? 23.088 1.863 -32.044 1.00 46.62 86 PRO A N 1
ATOM 650 C CA . PRO A 1 86 ? 22.126 1.007 -32.721 1.00 46.62 86 PRO A CA 1
ATOM 651 C C . PRO A 1 86 ? 21.705 -0.108 -31.760 1.00 46.62 86 PRO A C 1
ATOM 653 O O . PRO A 1 86 ? 22.542 -0.869 -31.275 1.00 46.62 86 PRO A O 1
ATOM 656 N N . GLY A 1 87 ? 20.407 -0.157 -31.452 1.00 51.34 87 GLY A N 1
ATOM 657 C CA . GLY A 1 87 ? 19.815 -1.213 -30.642 1.00 51.34 87 GLY A CA 1
ATOM 658 C C . GLY A 1 87 ? 19.950 -2.541 -31.371 1.00 51.34 87 GLY A C 1
ATOM 659 O O . GLY A 1 87 ? 19.287 -2.757 -32.383 1.00 51.34 87 GLY A O 1
ATOM 660 N N . ASP A 1 88 ? 20.823 -3.416 -30.878 1.00 46.12 88 ASP A N 1
ATOM 661 C CA . ASP A 1 88 ? 20.989 -4.749 -31.446 1.00 46.12 88 ASP A CA 1
ATOM 662 C C . ASP A 1 88 ? 20.007 -5.700 -30.755 1.00 46.12 88 ASP A C 1
ATOM 664 O O . ASP A 1 88 ? 20.261 -6.260 -29.686 1.00 46.12 88 ASP A O 1
ATOM 668 N N . GLY A 1 89 ? 18.821 -5.813 -31.351 1.00 55.00 89 GLY A N 1
ATOM 669 C CA . GLY A 1 89 ? 17.953 -6.959 -31.147 1.00 55.00 89 GLY A CA 1
ATOM 670 C C . GLY A 1 89 ? 18.556 -8.160 -31.869 1.00 55.00 89 GLY A C 1
ATOM 671 O O . GLY A 1 89 ? 18.472 -8.251 -33.090 1.00 55.00 89 GLY A O 1
ATOM 672 N N . GLY A 1 90 ? 19.140 -9.088 -31.117 1.00 47.16 90 GLY A N 1
ATOM 673 C CA . GLY A 1 90 ? 19.648 -10.355 -31.640 1.00 47.16 90 GLY A CA 1
ATOM 674 C C . GLY A 1 90 ? 20.824 -10.872 -30.819 1.00 47.16 90 GLY A C 1
ATOM 675 O O . GLY A 1 90 ? 21.688 -10.102 -30.425 1.00 47.16 90 GLY A O 1
ATOM 676 N N . ASP A 1 91 ? 20.824 -12.170 -30.521 1.00 50.19 91 ASP A N 1
ATOM 677 C CA . ASP A 1 91 ? 21.780 -12.869 -29.654 1.00 50.19 91 ASP A CA 1
ATOM 678 C C . ASP A 1 91 ? 23.251 -12.407 -29.768 1.00 50.19 91 ASP A C 1
ATOM 680 O O . ASP A 1 91 ? 23.764 -12.218 -30.876 1.00 50.19 91 ASP A O 1
ATOM 684 N N . PRO A 1 92 ? 24.002 -12.323 -28.648 1.00 55.97 92 PRO A N 1
ATOM 685 C CA . PRO A 1 92 ? 25.412 -11.965 -28.704 1.00 55.97 92 PRO A CA 1
ATOM 686 C C . PRO A 1 92 ? 26.214 -13.042 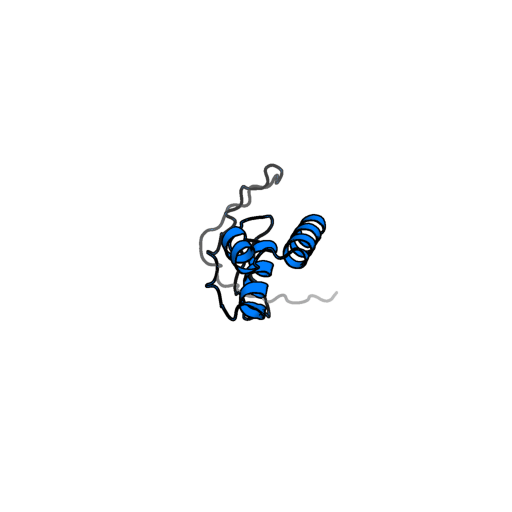-29.465 1.00 55.97 92 PRO A C 1
ATOM 688 O O . PRO A 1 92 ? 26.123 -14.230 -29.134 1.00 55.97 92 PRO A O 1
ATOM 691 N N . PRO A 1 93 ? 27.064 -12.676 -30.446 1.00 55.69 93 PRO A N 1
ATOM 692 C CA . PRO A 1 93 ? 27.859 -13.653 -31.183 1.00 55.69 93 PRO A CA 1
ATOM 693 C C . PRO A 1 93 ? 28.930 -14.299 -30.280 1.00 55.69 93 PRO A C 1
ATOM 695 O O . PRO A 1 93 ? 29.466 -13.650 -29.372 1.00 55.69 93 PRO A O 1
ATOM 698 N N . PRO A 1 94 ? 29.311 -15.572 -30.521 1.00 54.75 94 PRO A N 1
ATOM 699 C CA . PRO A 1 94 ? 30.259 -16.279 -29.668 1.00 54.75 94 PRO A CA 1
ATOM 700 C C . PRO A 1 94 ? 31.644 -15.616 -29.713 1.00 54.75 94 PRO A C 1
ATOM 702 O O . PRO A 1 94 ? 32.314 -15.567 -30.748 1.00 54.75 94 PRO A O 1
ATOM 705 N N . ARG A 1 95 ? 32.098 -15.120 -28.555 1.00 58.06 95 ARG A N 1
ATOM 706 C CA . ARG A 1 95 ? 33.405 -14.471 -28.370 1.00 58.06 95 ARG A CA 1
ATOM 707 C C . ARG A 1 95 ? 34.553 -15.454 -28.646 1.00 58.06 95 ARG A C 1
ATOM 709 O O . ARG A 1 95 ? 34.935 -16.236 -27.776 1.00 58.06 95 ARG A O 1
ATOM 716 N N . LYS A 1 96 ? 35.182 -15.377 -29.825 1.00 52.44 96 LYS A N 1
ATOM 717 C CA . LYS A 1 96 ? 36.509 -15.980 -30.056 1.00 52.44 96 LYS A CA 1
ATOM 718 C C . LYS A 1 96 ? 37.554 -15.216 -29.233 1.00 52.44 96 LYS A C 1
ATOM 720 O O . LYS A 1 96 ? 37.900 -14.087 -29.567 1.00 52.44 96 LYS A O 1
ATOM 725 N N . ARG A 1 97 ? 38.080 -15.830 -28.165 1.00 55.00 97 ARG A N 1
ATOM 726 C CA . ARG A 1 97 ? 39.252 -15.312 -27.431 1.00 55.00 97 ARG A CA 1
ATOM 727 C C . ARG A 1 97 ? 40.473 -15.353 -28.356 1.00 55.00 97 ARG A C 1
ATOM 729 O O . ARG A 1 97 ? 41.052 -16.414 -28.569 1.00 55.00 97 ARG A O 1
ATOM 736 N N . GLY A 1 98 ? 40.849 -14.206 -28.916 1.00 54.66 98 GLY A N 1
ATOM 737 C CA . GLY A 1 98 ? 42.132 -14.033 -29.593 1.00 54.66 98 GLY A CA 1
ATOM 738 C C . GLY A 1 98 ? 43.280 -14.156 -28.588 1.00 54.66 98 GLY A C 1
ATOM 739 O O . GLY A 1 98 ? 43.246 -13.541 -27.523 1.00 54.66 98 GLY A O 1
ATOM 740 N N . SER A 1 99 ? 44.285 -14.976 -28.899 1.00 54.09 99 SER A N 1
ATOM 741 C CA . SER A 1 99 ? 45.480 -15.134 -28.070 1.00 54.09 99 SER A CA 1
ATOM 742 C C . SER A 1 99 ? 46.382 -13.905 -28.208 1.00 54.09 99 SER A C 1
ATOM 744 O O . SER A 1 99 ? 47.032 -13.725 -29.239 1.00 54.09 99 SER A O 1
ATOM 746 N N . LEU A 1 100 ? 46.450 -13.072 -27.174 1.00 60.38 100 LEU A N 1
ATOM 747 C CA . LEU A 1 100 ? 47.452 -12.011 -27.078 1.00 60.38 100 LEU A CA 1
ATOM 748 C C . LEU A 1 100 ? 48.793 -12.643 -26.677 1.00 60.38 100 LEU A C 1
ATOM 750 O O . LEU A 1 100 ? 48.900 -13.248 -25.610 1.00 60.38 100 LEU A O 1
ATOM 754 N N . ARG A 1 101 ? 49.814 -12.530 -27.535 1.00 59.75 101 ARG A N 1
ATOM 755 C CA . ARG A 1 101 ? 51.205 -12.821 -27.161 1.00 59.75 101 ARG A CA 1
ATOM 756 C C . ARG A 1 101 ? 51.846 -11.543 -26.636 1.00 59.75 101 ARG A C 1
ATOM 758 O O . ARG A 1 101 ? 51.877 -10.535 -27.335 1.00 59.75 101 ARG A O 1
ATOM 765 N N . LEU A 1 102 ? 52.349 -11.614 -25.409 1.00 63.19 102 LEU A N 1
ATOM 766 C CA . LEU A 1 102 ? 53.120 -10.556 -24.773 1.00 63.19 102 LEU A CA 1
ATOM 767 C C . LEU A 1 102 ? 54.486 -10.451 -25.470 1.00 63.19 102 LEU A C 1
ATOM 769 O O . LEU A 1 102 ? 55.249 -11.416 -25.471 1.00 63.19 102 LEU A O 1
ATOM 773 N N . VAL A 1 103 ? 54.787 -9.299 -26.066 1.00 52.00 103 VAL A N 1
ATOM 774 C CA . VAL A 1 103 ? 56.151 -8.944 -26.476 1.00 52.00 103 VAL A CA 1
ATOM 775 C C . VAL A 1 103 ? 56.767 -8.176 -25.316 1.00 52.00 103 VAL A C 1
ATOM 777 O O . VAL A 1 103 ? 56.291 -7.101 -24.963 1.00 52.00 103 VAL A O 1
ATOM 780 N N . VAL A 1 104 ? 57.789 -8.762 -24.700 1.00 57.56 104 VAL A N 1
ATOM 781 C CA . VAL A 1 104 ? 58.633 -8.090 -23.709 1.00 57.56 104 VAL A CA 1
ATOM 782 C C . VAL A 1 104 ? 59.750 -7.385 -24.479 1.00 57.56 104 VAL A C 1
ATOM 784 O O . VAL A 1 104 ? 60.427 -8.028 -25.283 1.00 57.56 104 VAL A O 1
ATOM 787 N N . SER A 1 105 ? 59.884 -6.072 -24.280 1.00 56.81 105 SER A N 1
ATOM 788 C CA . SER A 1 105 ? 61.082 -5.295 -24.636 1.00 56.81 105 SER A CA 1
ATOM 789 C C . SER A 1 105 ? 62.058 -5.268 -23.473 1.00 56.81 105 SER A C 1
ATOM 791 O O . SER A 1 105 ? 61.577 -5.268 -22.318 1.00 56.81 105 SER A O 1
#

Secondary structure (DSSP, 8-state):
-HHHHHHHHHHHHTT--HHHHHHHHTT---S--EE--S-TT-SEESSHHHHHHHHHHHHHH--PPPPPP---------TT---------S-PPP-----PPP---

Sequence (105 aa):
MESFGEAVSIGLQYGAPLEEYVNSFAYSCFGPAGTVEGDPVATYATSMLDYAFRALSEAYLDKKLPDGPHQDMQGEPDPLLPLDFPGDGGDPPPRKRGSLRLVVS

pLDDT: mean 79.63, std 17.75, range [46.12, 97.69]

InterPro domains:
  IPR024434 TSCPD domain [PF12637] (1-60)

Radius of gyration: 22.21 Å; chains: 1; bounding box: 68×31×48 Å